Protein AF-A0A7W0Q0Y8-F1 (afdb_monomer_lite)

Sequence (60 aa):
MCLQGGALTSYVMPSDEGPHRRYYGITERGREQLRDARDTWADFNRAMTTLLETNLEVTA

Foldseek 3Di:
DCDPPVQWDWDFDDDPDDDTDTDIDGDPVNVVVVVVVVVVVVVVVVVVVVVVVVVVVVVD

Secondary structure (DSSP, 8-state):
--TTSSSEEEE----TTSSPPPEEEEPHHHHHHHHHHHHHHHHHHHHHHHHHHHHHHHH-

pLDDT: mean 71.08, std 18.33, range [43.19, 96.38]

Structure (mmCIF, N/CA/C/O backbone):
data_AF-A0A7W0Q0Y8-F1
#
_entry.id   AF-A0A7W0Q0Y8-F1
#
loop_
_atom_site.group_PDB
_atom_site.id
_atom_site.type_symbol
_atom_site.label_atom_id
_atom_site.label_alt_id
_atom_site.label_comp_id
_atom_site.label_asym_id
_atom_site.label_entity_id
_atom_site.label_seq_id
_atom_site.pdbx_PDB_ins_code
_atom_site.Cartn_x
_atom_site.Cartn_y
_atom_site.Cartn_z
_atom_site.occupancy
_atom_site.B_iso_or_equiv
_atom_site.auth_seq_id
_atom_site.auth_comp_id
_atom_site.auth_asym_id
_atom_site.auth_atom_id
_atom_site.pdbx_PDB_model_num
ATOM 1 N N . MET A 1 1 ? 16.710 -5.689 -18.447 1.00 43.59 1 MET A N 1
ATOM 2 C CA . MET A 1 1 ? 16.383 -6.617 -17.342 1.00 43.59 1 MET A CA 1
ATOM 3 C C . MET A 1 1 ? 15.550 -5.847 -16.31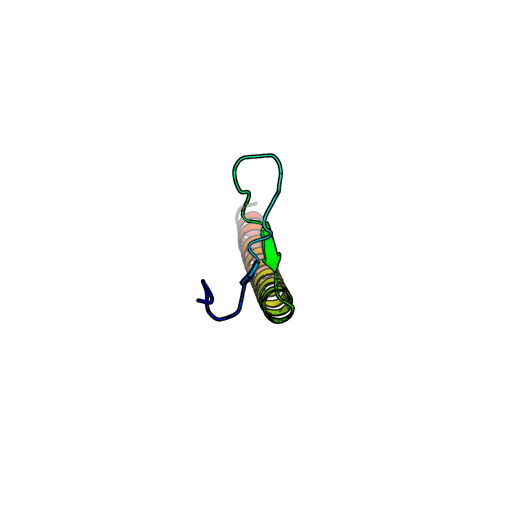8 1.00 43.59 1 MET A C 1
ATOM 5 O O . MET A 1 1 ? 16.074 -4.953 -15.670 1.00 43.59 1 MET A O 1
ATOM 9 N N . CYS A 1 2 ? 14.234 -6.082 -16.292 1.00 43.19 2 CYS A N 1
ATOM 10 C CA . CYS A 1 2 ? 13.237 -5.306 -15.541 1.00 43.19 2 CYS A CA 1
ATOM 11 C C . CYS A 1 2 ? 13.260 -5.671 -14.048 1.00 43.19 2 CYS A C 1
ATOM 13 O O . CYS A 1 2 ? 12.842 -6.764 -13.683 1.00 43.19 2 CYS A O 1
ATOM 15 N N . LEU A 1 3 ? 13.728 -4.764 -13.187 1.00 48.62 3 LEU A N 1
ATOM 16 C CA . LEU A 1 3 ? 14.175 -5.090 -11.824 1.00 48.62 3 LEU A CA 1
ATOM 17 C C . LEU A 1 3 ? 13.105 -5.531 -10.805 1.00 48.62 3 LEU A C 1
ATOM 19 O O . LEU A 1 3 ? 13.492 -6.031 -9.763 1.00 48.62 3 LEU A O 1
ATOM 23 N N . GLN A 1 4 ? 11.801 -5.405 -11.057 1.00 50.16 4 GLN A N 1
ATOM 24 C CA . GLN A 1 4 ? 10.761 -5.824 -10.089 1.00 50.16 4 GLN A CA 1
ATOM 25 C C . GLN A 1 4 ? 9.431 -6.212 -10.782 1.00 50.16 4 GLN A C 1
ATOM 27 O O . GLN A 1 4 ? 8.342 -5.957 -10.282 1.00 50.16 4 GLN A O 1
ATOM 32 N N . GLY A 1 5 ? 9.485 -6.756 -12.004 1.00 55.66 5 GLY A N 1
ATOM 33 C CA . GLY A 1 5 ? 8.280 -7.226 -12.715 1.00 55.66 5 GLY A CA 1
ATOM 34 C C . GLY A 1 5 ? 7.660 -6.250 -13.721 1.00 55.66 5 GLY A C 1
ATOM 35 O O . GLY A 1 5 ? 6.508 -6.424 -14.086 1.00 55.66 5 GLY A O 1
ATOM 36 N N . GLY A 1 6 ? 8.404 -5.234 -14.176 1.00 55.62 6 GLY A N 1
ATOM 37 C CA . GLY A 1 6 ? 7.910 -4.182 -15.088 1.00 55.62 6 GLY A CA 1
ATOM 38 C C . GLY A 1 6 ? 7.461 -2.900 -14.374 1.00 55.62 6 GLY A C 1
ATOM 39 O O . GLY A 1 6 ? 6.855 -2.037 -14.989 1.00 55.62 6 GLY A O 1
ATOM 40 N N . ALA A 1 7 ? 7.722 -2.814 -13.061 1.00 47.53 7 ALA A N 1
ATOM 41 C CA . ALA A 1 7 ? 7.554 -1.668 -12.156 1.00 47.53 7 ALA A CA 1
ATOM 42 C C . ALA A 1 7 ? 8.254 -0.379 -12.605 1.00 47.53 7 ALA A C 1
ATOM 44 O O . ALA A 1 7 ? 7.723 0.734 -12.614 1.00 47.53 7 ALA A O 1
ATOM 45 N N . LEU A 1 8 ? 9.514 -0.584 -12.958 1.00 50.31 8 LEU A N 1
ATOM 46 C CA . LEU A 1 8 ? 10.536 0.436 -13.070 1.00 50.31 8 LEU A CA 1
ATOM 47 C C . LEU A 1 8 ? 11.213 0.308 -14.427 1.00 50.31 8 LEU A C 1
ATOM 49 O O . LEU A 1 8 ? 11.653 -0.784 -14.803 1.00 50.31 8 LEU A O 1
ATOM 53 N N . THR A 1 9 ? 11.328 1.429 -15.131 1.00 49.00 9 THR A N 1
ATOM 54 C CA . THR A 1 9 ? 12.206 1.561 -16.290 1.00 49.00 9 THR A CA 1
ATOM 55 C C . THR A 1 9 ? 13.535 2.127 -15.813 1.00 49.00 9 THR A C 1
ATOM 57 O O . THR A 1 9 ? 13.624 3.232 -15.278 1.00 49.00 9 THR A O 1
ATOM 60 N N . SER A 1 10 ? 14.595 1.342 -15.983 1.00 46.50 10 SER A N 1
ATOM 61 C CA . SER A 1 10 ? 15.964 1.829 -15.851 1.00 46.50 10 SER A CA 1
ATOM 62 C C . SER A 1 10 ? 16.415 2.328 -17.221 1.00 46.50 10 SER A C 1
ATOM 64 O O . SER A 1 10 ? 16.629 1.508 -18.116 1.00 46.50 10 SER A O 1
ATOM 66 N N . TYR A 1 11 ? 16.547 3.641 -17.401 1.00 50.31 11 TYR A N 1
ATOM 67 C CA . TYR A 1 11 ? 17.175 4.204 -18.596 1.00 50.31 11 TYR A CA 1
ATOM 68 C C . TYR A 1 11 ? 18.576 4.692 -18.227 1.00 50.31 11 TYR A C 1
ATOM 70 O O . TYR A 1 11 ? 18.748 5.470 -17.287 1.00 50.31 11 TYR A O 1
ATOM 78 N N . VAL A 1 12 ? 19.589 4.194 -18.935 1.00 48.22 12 VAL A N 1
ATOM 79 C CA . VAL A 1 12 ? 20.967 4.672 -18.805 1.00 48.22 12 VAL A CA 1
ATOM 80 C C . VAL A 1 12 ? 21.157 5.746 -19.864 1.00 48.22 12 VAL A C 1
ATOM 82 O O . VAL A 1 12 ? 21.236 5.442 -21.049 1.00 48.22 12 VAL A O 1
ATOM 85 N N . MET A 1 13 ? 21.189 7.004 -19.432 1.00 49.69 13 MET A N 1
ATOM 86 C CA . MET A 1 13 ? 21.563 8.126 -20.286 1.00 49.69 13 MET A CA 1
ATOM 87 C C . MET A 1 13 ? 23.096 8.241 -20.274 1.00 49.69 13 MET A C 1
ATOM 89 O O . MET A 1 13 ? 23.673 8.332 -19.183 1.00 49.69 13 MET A O 1
ATOM 93 N N . PRO A 1 14 ? 23.779 8.200 -21.429 1.00 44.69 14 PRO A N 1
ATOM 94 C CA . PRO A 1 14 ? 25.188 8.560 -21.486 1.00 44.69 14 PRO A CA 1
ATOM 95 C C . PRO A 1 14 ? 25.294 10.057 -21.166 1.00 44.69 14 PRO A C 1
ATOM 97 O O . PRO A 1 14 ? 24.605 10.876 -21.763 1.00 44.69 14 PRO A O 1
ATOM 100 N N . SER A 1 15 ? 26.082 10.392 -20.150 1.00 45.47 15 SER A N 1
ATOM 101 C CA . SER A 1 15 ? 26.363 11.767 -19.740 1.00 45.47 15 SER A CA 1
ATOM 102 C C . SER A 1 15 ? 27.795 12.061 -20.158 1.00 45.47 15 SER A C 1
ATOM 104 O O . SER A 1 15 ? 28.687 11.327 -19.735 1.00 45.47 15 SER A O 1
ATOM 106 N N . ASP A 1 16 ? 28.006 13.101 -20.964 1.00 54.56 16 ASP A N 1
ATOM 107 C CA . ASP A 1 16 ? 29.320 13.427 -21.534 1.00 54.56 16 ASP A CA 1
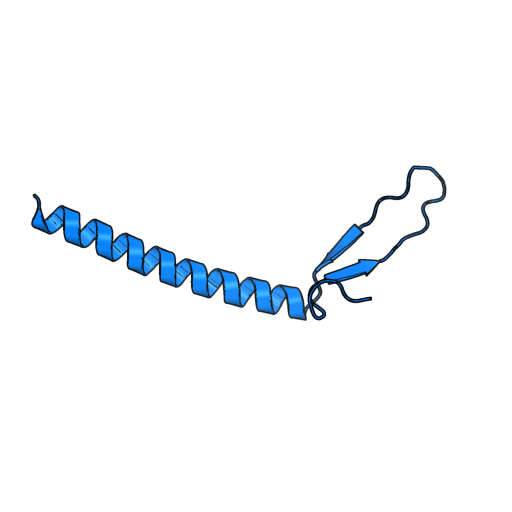ATOM 108 C C . ASP A 1 16 ? 30.302 14.086 -20.535 1.00 54.56 16 ASP A C 1
ATOM 110 O O . ASP A 1 16 ? 31.487 14.162 -20.833 1.00 54.56 16 ASP A O 1
ATOM 114 N N . GLU A 1 17 ? 29.886 14.495 -19.322 1.00 51.66 17 GLU A N 1
ATOM 115 C CA . GLU A 1 17 ? 30.785 15.170 -18.351 1.00 51.66 17 GLU A CA 1
ATOM 116 C C . GLU A 1 17 ? 30.508 14.858 -16.852 1.00 51.66 17 GLU A C 1
ATOM 118 O O . GLU A 1 17 ? 30.256 15.751 -16.043 1.00 51.66 17 GLU A O 1
ATOM 123 N N . GLY A 1 18 ? 30.554 13.589 -16.417 1.00 62.03 18 GLY A N 1
ATOM 124 C CA . GLY A 1 18 ? 30.560 13.257 -14.973 1.00 62.03 18 GLY A CA 1
ATOM 125 C C . GLY A 1 18 ? 30.220 11.798 -14.624 1.00 62.03 18 GLY A C 1
ATOM 126 O O . GLY A 1 18 ? 29.747 11.062 -15.490 1.00 62.03 18 GLY A O 1
ATOM 127 N N . PRO A 1 19 ? 30.438 11.339 -13.367 1.00 61.66 19 PRO A N 1
ATOM 128 C CA . PRO A 1 19 ? 30.203 9.945 -12.986 1.00 61.66 19 PRO A CA 1
ATOM 129 C C . PRO A 1 19 ? 28.736 9.555 -13.199 1.00 61.66 19 PRO A C 1
ATOM 131 O O . PRO A 1 19 ? 27.820 10.221 -12.712 1.00 61.66 19 PRO A O 1
ATOM 134 N N . HIS A 1 20 ? 28.530 8.465 -13.943 1.00 53.91 20 HIS A N 1
ATOM 135 C CA . HIS A 1 20 ? 27.227 8.031 -14.444 1.00 53.91 20 HIS A CA 1
ATOM 136 C C . HIS A 1 20 ? 26.163 7.929 -13.340 1.00 53.91 20 HIS A C 1
ATOM 138 O O . HIS A 1 20 ? 26.252 7.093 -12.437 1.00 53.91 20 HIS A O 1
ATOM 144 N N . ARG A 1 21 ? 25.105 8.743 -13.447 1.00 61.12 21 ARG A N 1
ATOM 145 C CA . ARG A 1 21 ? 23.927 8.681 -12.571 1.00 61.12 21 ARG A CA 1
ATOM 146 C C . ARG A 1 21 ? 22.847 7.826 -13.227 1.00 61.12 21 ARG A C 1
ATOM 148 O O . ARG A 1 21 ? 22.450 8.072 -14.362 1.00 61.12 21 ARG A O 1
ATOM 155 N N . ARG A 1 22 ? 22.360 6.810 -12.513 1.00 55.62 22 ARG A N 1
ATOM 156 C CA . ARG A 1 22 ? 21.211 6.004 -12.952 1.00 55.62 22 ARG A CA 1
ATOM 157 C C . ARG A 1 22 ? 19.930 6.731 -12.559 1.00 55.62 22 ARG A C 1
ATOM 159 O O . ARG A 1 22 ? 19.679 6.909 -11.370 1.00 55.62 22 ARG A O 1
ATOM 166 N N . TYR A 1 23 ? 19.132 7.129 -13.544 1.00 63.06 23 TYR A N 1
ATOM 167 C CA . TYR A 1 23 ? 17.809 7.700 -13.314 1.00 63.06 23 TYR A CA 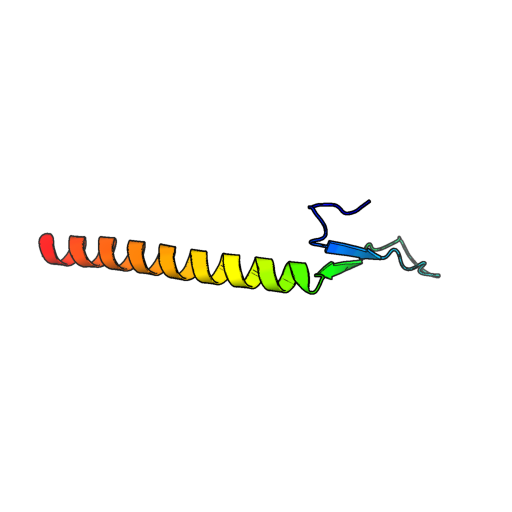1
ATOM 168 C C . TYR A 1 23 ? 16.762 6.592 -13.428 1.00 63.06 23 TYR A C 1
ATOM 170 O O . TYR A 1 23 ? 16.721 5.849 -14.411 1.00 63.06 23 TYR A O 1
ATOM 178 N N . TYR A 1 24 ? 15.934 6.462 -12.395 1.00 62.28 24 TYR A N 1
ATOM 179 C CA . TYR A 1 24 ? 14.858 5.480 -12.348 1.00 62.28 24 TYR A CA 1
ATOM 180 C C . TYR A 1 24 ? 13.537 6.187 -12.633 1.00 62.28 24 TYR A C 1
ATOM 182 O O . TYR A 1 24 ? 13.135 7.084 -11.893 1.00 62.28 24 TYR A O 1
ATOM 190 N N . GLY A 1 25 ? 12.878 5.789 -13.718 1.00 64.06 25 GLY A N 1
ATOM 191 C CA . GLY A 1 25 ? 11.523 6.219 -14.033 1.00 64.06 25 GLY A CA 1
ATOM 192 C C . GLY A 1 25 ? 10.519 5.206 -13.498 1.00 64.06 25 GLY A C 1
ATOM 193 O O . GLY A 1 25 ? 10.693 3.995 -13.664 1.00 64.06 25 GLY A O 1
ATOM 194 N N . ILE A 1 26 ? 9.451 5.687 -12.863 1.00 68.81 26 ILE A N 1
ATOM 195 C CA . ILE A 1 26 ? 8.293 4.839 -12.582 1.00 68.81 26 ILE A CA 1
ATOM 196 C C . ILE A 1 26 ? 7.481 4.673 -13.871 1.00 68.81 26 ILE A C 1
ATOM 198 O O . ILE A 1 26 ? 7.158 5.650 -14.553 1.00 68.81 26 ILE A O 1
ATOM 202 N N . THR A 1 27 ? 7.166 3.430 -14.221 1.00 75.94 27 THR A N 1
ATOM 203 C CA . THR A 1 27 ? 6.301 3.132 -15.373 1.00 75.94 27 THR A CA 1
ATOM 204 C C . THR A 1 27 ? 4.840 3.446 -15.050 1.00 75.94 27 THR A C 1
ATOM 206 O O . THR A 1 27 ? 4.486 3.622 -13.887 1.00 75.94 27 THR A O 1
ATOM 209 N N . GLU A 1 28 ? 3.970 3.496 -16.060 1.00 73.12 28 GLU A N 1
ATOM 210 C CA . GLU A 1 28 ? 2.521 3.644 -15.855 1.00 73.12 28 GLU A CA 1
ATOM 211 C C . GLU A 1 28 ? 1.947 2.532 -14.972 1.00 73.12 28 GLU A C 1
ATOM 213 O O . GLU A 1 28 ? 1.346 2.814 -13.939 1.00 73.12 28 GLU A O 1
ATOM 218 N N . ARG A 1 29 ? 2.304 1.283 -15.273 1.00 72.00 29 ARG A N 1
ATOM 219 C CA . ARG A 1 29 ? 1.986 0.118 -14.443 1.00 72.00 29 ARG A CA 1
ATOM 220 C C . ARG A 1 29 ? 2.513 0.246 -13.008 1.00 72.00 29 ARG A C 1
ATOM 222 O O . ARG A 1 29 ? 1.878 -0.196 -12.060 1.00 72.00 29 ARG A O 1
ATOM 229 N N . GLY A 1 30 ? 3.682 0.863 -12.823 1.00 73.19 30 GLY A N 1
ATOM 230 C CA . GLY A 1 30 ? 4.221 1.153 -11.493 1.00 73.19 30 GLY A CA 1
ATOM 231 C C . GLY A 1 30 ? 3.433 2.219 -10.741 1.00 73.19 30 GLY A C 1
ATOM 232 O O . GLY A 1 30 ? 3.307 2.130 -9.522 1.00 73.19 30 GLY A O 1
ATOM 233 N N . ARG A 1 31 ? 2.860 3.200 -11.446 1.00 80.31 31 ARG A N 1
ATOM 234 C CA . ARG A 1 31 ? 1.959 4.190 -10.841 1.00 80.31 31 ARG A CA 1
ATOM 235 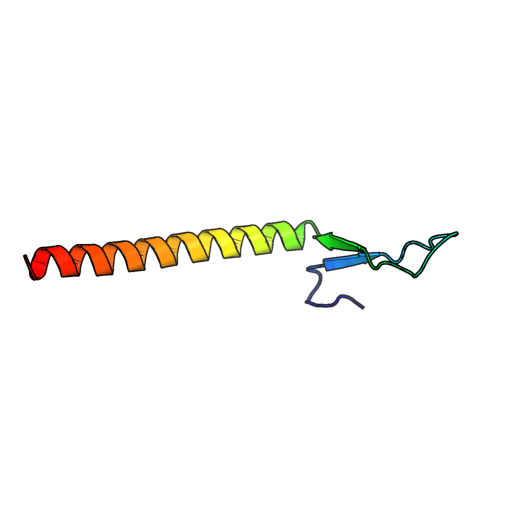C C . ARG A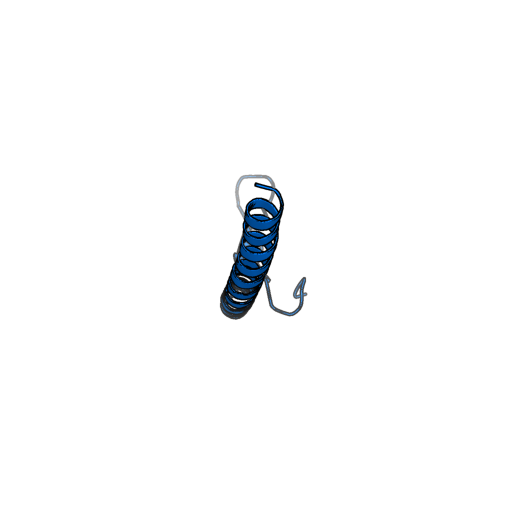 1 31 ? 0.637 3.564 -10.407 1.00 80.31 31 ARG A C 1
ATOM 237 O O . ARG A 1 31 ? 0.136 3.940 -9.353 1.00 80.31 31 ARG A O 1
ATOM 244 N N . GLU A 1 32 ? 0.106 2.618 -11.176 1.00 82.31 32 GLU A N 1
ATOM 245 C CA . GLU A 1 32 ? -1.089 1.848 -10.804 1.00 82.31 32 GLU A CA 1
ATOM 246 C C . GLU A 1 32 ? -0.839 1.017 -9.545 1.00 82.31 32 GLU A C 1
ATOM 248 O O . GLU A 1 32 ? -1.532 1.201 -8.552 1.00 82.31 32 GLU A O 1
ATOM 253 N N . GLN A 1 33 ? 0.238 0.229 -9.518 1.00 80.44 33 GLN A N 1
ATOM 254 C CA . GLN A 1 33 ? 0.611 -0.546 -8.328 1.00 80.44 33 GLN A CA 1
ATOM 255 C C . GLN A 1 33 ? 0.842 0.335 -7.095 1.00 80.44 33 GLN A C 1
ATOM 257 O O . GLN A 1 33 ? 0.485 -0.034 -5.979 1.00 80.44 33 GLN A O 1
ATOM 262 N N . LEU A 1 34 ? 1.429 1.520 -7.286 1.00 84.38 34 LEU A N 1
ATOM 263 C CA . LEU A 1 34 ? 1.633 2.476 -6.204 1.00 84.38 34 LEU A CA 1
ATOM 264 C C . LEU A 1 34 ? 0.314 3.082 -5.703 1.00 84.38 34 LEU A C 1
ATOM 266 O O . LEU A 1 34 ? 0.214 3.398 -4.520 1.00 84.38 34 LEU A O 1
ATOM 270 N N . ARG A 1 35 ? -0.682 3.273 -6.575 1.00 88.19 35 ARG A N 1
ATOM 271 C CA . ARG A 1 35 ? -2.029 3.687 -6.159 1.00 88.19 35 ARG A CA 1
ATOM 272 C C 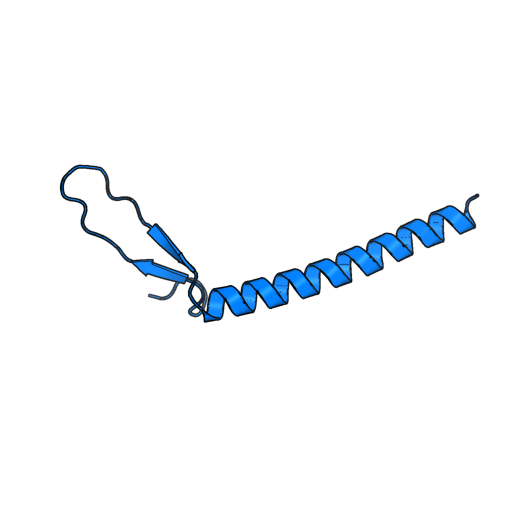. ARG A 1 35 ? -2.696 2.594 -5.330 1.00 88.19 35 ARG A C 1
ATOM 274 O O . ARG A 1 35 ? -3.080 2.875 -4.204 1.00 88.19 35 ARG A O 1
ATOM 281 N N . ASP A 1 36 ? -2.715 1.362 -5.824 1.00 87.81 36 ASP A N 1
ATOM 282 C CA . ASP A 1 36 ? -3.359 0.241 -5.127 1.00 87.81 36 ASP A CA 1
ATOM 283 C C . ASP A 1 36 ? -2.726 -0.004 -3.743 1.00 87.81 36 ASP A C 1
ATOM 285 O O . ASP A 1 36 ? -3.415 -0.237 -2.746 1.00 87.81 36 ASP A O 1
ATOM 289 N N . ALA A 1 37 ? -1.398 0.123 -3.652 1.00 86.62 37 ALA A N 1
ATOM 290 C CA . ALA A 1 37 ? -0.680 0.036 -2.384 1.00 86.62 37 ALA A CA 1
ATOM 291 C C . ALA A 1 37 ? -1.048 1.173 -1.411 1.00 86.62 37 ALA A C 1
ATOM 293 O O . ALA A 1 37 ? -1.138 0.941 -0.205 1.00 86.62 37 ALA A O 1
ATOM 294 N N . ARG A 1 38 ? -1.270 2.398 -1.910 1.00 93.25 38 ARG A N 1
ATOM 295 C CA . ARG A 1 38 ? -1.712 3.531 -1.077 1.00 93.25 38 ARG A CA 1
ATOM 296 C C . ARG A 1 38 ? -3.125 3.334 -0.557 1.00 93.25 38 ARG A C 1
ATOM 298 O O . ARG A 1 38 ? -3.355 3.614 0.616 1.00 93.25 38 ARG A O 1
ATOM 305 N N . ASP A 1 39 ? -4.026 2.843 -1.398 1.00 93.88 39 ASP A N 1
ATOM 306 C CA . ASP A 1 39 ? -5.415 2.592 -1.012 1.00 93.88 39 ASP A CA 1
ATOM 307 C C . ASP A 1 39 ? -5.468 1.505 0.074 1.00 93.88 39 ASP A C 1
ATOM 309 O O . ASP A 1 39 ? -6.041 1.712 1.142 1.00 93.88 39 ASP A O 1
ATOM 313 N N . THR A 1 40 ? -4.714 0.417 -0.117 1.00 94.00 40 THR A N 1
ATOM 314 C CA . THR A 1 40 ? -4.568 -0.654 0.886 1.00 94.00 40 THR A CA 1
ATOM 315 C C . THR A 1 40 ? -4.024 -0.128 2.218 1.00 94.00 40 THR A C 1
ATOM 317 O O . THR A 1 40 ? -4.501 -0.498 3.292 1.00 94.00 40 THR A O 1
ATOM 320 N N . TRP A 1 41 ? -3.017 0.750 2.171 1.00 94.31 41 TRP A N 1
ATOM 321 C CA . TRP A 1 41 ? -2.450 1.349 3.377 1.00 94.31 41 TRP A CA 1
ATOM 322 C C . TRP A 1 41 ? -3.438 2.277 4.090 1.00 94.31 41 TRP A C 1
ATOM 324 O O . TRP A 1 41 ? -3.507 2.273 5.320 1.00 94.31 41 TRP A O 1
ATOM 334 N N . ALA A 1 42 ? -4.212 3.061 3.337 1.00 95.06 42 ALA A N 1
ATOM 335 C CA . ALA A 1 42 ? -5.222 3.946 3.901 1.00 95.06 42 ALA A CA 1
ATOM 336 C C . ALA A 1 42 ? -6.308 3.156 4.646 1.00 95.06 42 ALA A C 1
ATOM 338 O O . ALA A 1 42 ? -6.689 3.544 5.753 1.00 95.06 42 ALA A O 1
ATOM 339 N N . ASP A 1 43 ? -6.752 2.033 4.084 1.00 95.56 43 ASP A N 1
ATOM 340 C CA . ASP A 1 43 ? -7.745 1.164 4.718 1.00 95.56 43 ASP A CA 1
ATOM 341 C C . ASP A 1 43 ? -7.202 0.486 5.977 1.00 95.56 43 ASP A C 1
ATOM 343 O O . ASP A 1 43 ? -7.874 0.476 7.012 1.00 95.56 43 ASP A O 1
ATOM 347 N N . PHE A 1 44 ? -5.960 -0.004 5.932 1.00 94.94 44 PHE A N 1
ATOM 348 C CA . PHE A 1 44 ? -5.291 -0.548 7.114 1.00 94.94 44 PHE A CA 1
ATOM 349 C C . PHE A 1 44 ? -5.181 0.493 8.234 1.00 94.94 44 PHE A C 1
ATOM 351 O O . PHE A 1 44 ? -5.525 0.211 9.384 1.00 94.94 44 PHE A O 1
ATOM 358 N N . ASN A 1 45 ? -4.731 1.704 7.898 1.00 96.38 45 ASN A N 1
ATOM 359 C CA . ASN A 1 45 ? -4.589 2.784 8.866 1.00 96.38 45 ASN A CA 1
ATOM 360 C C . ASN A 1 45 ? -5.943 3.132 9.497 1.00 96.38 45 ASN A C 1
ATOM 362 O O . ASN A 1 45 ? -6.050 3.187 10.717 1.00 96.38 45 ASN A O 1
ATOM 366 N N . ARG A 1 46 ? -6.998 3.264 8.682 1.00 95.88 46 ARG A N 1
ATOM 367 C CA . ARG A 1 46 ? -8.361 3.523 9.165 1.00 95.88 46 ARG A CA 1
ATOM 368 C C . ARG A 1 46 ? -8.824 2.454 10.154 1.00 95.88 46 ARG A C 1
ATOM 370 O O . ARG A 1 46 ? -9.306 2.798 11.228 1.00 95.88 46 ARG A O 1
ATOM 377 N N . ALA A 1 47 ? -8.647 1.176 9.817 1.00 94.75 47 ALA A N 1
ATOM 378 C CA . ALA A 1 47 ? -9.029 0.072 10.694 1.00 94.75 47 ALA A CA 1
ATOM 379 C C . ALA A 1 47 ? -8.270 0.107 12.033 1.00 94.75 47 ALA A C 1
ATOM 381 O O . ALA A 1 47 ? -8.873 -0.092 13.088 1.00 94.75 47 ALA A O 1
ATOM 382 N N . MET A 1 48 ? -6.967 0.404 12.001 1.00 94.62 48 MET A N 1
ATOM 383 C CA . MET A 1 48 ? -6.150 0.525 13.211 1.00 94.62 48 MET A CA 1
ATOM 384 C C . MET A 1 48 ? -6.574 1.723 14.067 1.00 94.62 48 MET A C 1
ATOM 386 O O . MET A 1 48 ? -6.711 1.583 15.280 1.00 94.62 48 MET A O 1
ATOM 390 N N . THR A 1 49 ? -6.818 2.882 13.451 1.00 94.50 49 THR A N 1
ATOM 391 C CA . THR A 1 49 ? -7.313 4.074 14.151 1.00 94.50 49 THR A CA 1
ATOM 392 C C . THR A 1 49 ? -8.629 3.779 14.861 1.00 94.50 49 THR A C 1
ATOM 394 O O . THR A 1 49 ? -8.716 4.003 16.063 1.00 94.50 49 THR A O 1
ATOM 397 N N . THR A 1 50 ? -9.604 3.177 14.174 1.00 94.25 50 THR A N 1
ATOM 398 C CA . THR A 1 50 ? -10.890 2.808 14.786 1.00 94.25 50 THR A CA 1
ATOM 399 C C . THR A 1 50 ? -10.720 1.826 15.946 1.00 94.25 50 THR A C 1
ATOM 401 O O . THR A 1 50 ? -11.380 1.971 16.973 1.00 94.25 50 THR A O 1
ATOM 404 N N . LEU A 1 51 ? -9.831 0.837 15.815 1.00 93.50 51 LEU A N 1
ATOM 405 C CA . LEU A 1 51 ? -9.564 -0.130 16.884 1.00 93.50 51 LEU A CA 1
ATOM 406 C C . LEU A 1 51 ? -8.974 0.548 18.126 1.00 93.50 51 LEU A C 1
ATOM 408 O O . LEU A 1 51 ? -9.381 0.238 19.247 1.00 93.50 51 LEU A O 1
ATOM 412 N N . LEU A 1 52 ? -8.035 1.475 17.931 1.00 94.00 52 LEU A N 1
ATOM 413 C CA . LEU A 1 52 ? -7.419 2.226 19.022 1.00 94.00 52 LEU A CA 1
ATOM 414 C C . LEU A 1 52 ? -8.414 3.193 19.678 1.00 94.00 52 LEU A C 1
ATOM 416 O O . LEU A 1 52 ? -8.488 3.228 20.902 1.00 94.00 52 LEU A O 1
ATOM 420 N N . GLU A 1 53 ? -9.213 3.921 18.896 1.00 90.25 53 GLU A N 1
ATOM 421 C CA . GLU A 1 53 ? -10.258 4.827 19.404 1.00 90.25 53 GLU A CA 1
ATOM 422 C C . GLU A 1 53 ? -11.318 4.074 20.214 1.00 90.25 53 GLU A C 1
ATOM 424 O O . GLU A 1 53 ? -11.638 4.467 21.333 1.00 90.25 53 GLU A O 1
ATOM 429 N N . THR A 1 54 ? -11.783 2.929 19.707 1.00 85.25 54 THR A N 1
ATOM 430 C CA . THR A 1 54 ? -12.752 2.079 20.417 1.00 85.25 54 THR A CA 1
ATOM 431 C C . THR A 1 54 ? -12.204 1.612 21.771 1.00 85.25 54 THR A C 1
ATOM 433 O O . THR A 1 54 ? -12.936 1.537 22.753 1.00 85.25 54 THR A O 1
ATOM 436 N N . ASN A 1 55 ? -10.907 1.295 21.859 1.00 77.94 55 ASN A N 1
ATOM 437 C CA . ASN A 1 55 ? -10.294 0.874 23.120 1.00 77.94 55 ASN A CA 1
ATOM 438 C C . ASN A 1 55 ? -10.231 2.015 24.155 1.00 77.94 55 ASN A C 1
ATOM 440 O O . ASN A 1 55 ? -10.417 1.771 25.350 1.00 77.94 55 ASN A O 1
ATOM 444 N N . LEU A 1 56 ? -10.014 3.251 23.695 1.00 74.38 56 LEU A N 1
ATOM 445 C CA . LEU A 1 56 ? -9.976 4.436 24.554 1.00 74.38 56 LEU A CA 1
ATOM 446 C C . LEU A 1 56 ? -11.350 4.757 25.159 1.00 74.38 56 LEU A C 1
ATOM 448 O O . LEU A 1 56 ? -11.412 5.142 26.320 1.00 74.38 56 LEU A O 1
ATOM 452 N N . GLU A 1 57 ? -12.446 4.544 24.424 1.00 64.19 57 GLU A N 1
ATOM 453 C CA . GLU A 1 57 ? -13.809 4.731 24.955 1.00 64.19 57 GLU A CA 1
ATOM 454 C C . GLU A 1 57 ? -14.192 3.677 26.004 1.00 64.19 57 GLU A C 1
ATOM 456 O O . GLU A 1 57 ? -14.942 3.968 26.927 1.00 64.19 57 GLU A O 1
ATOM 461 N N . VAL A 1 58 ? -13.673 2.450 25.890 1.00 65.88 58 VAL A N 1
ATOM 462 C CA . VAL A 1 58 ? -13.959 1.362 26.847 1.00 65.88 58 VAL A CA 1
ATOM 463 C C . VAL A 1 58 ? -13.204 1.537 28.170 1.00 65.88 58 VAL A C 1
ATOM 465 O O . VAL A 1 58 ? -13.605 0.977 29.190 1.00 65.88 58 VAL A O 1
ATOM 468 N N . THR A 1 59 ? -12.094 2.276 28.160 1.00 62.91 59 THR A N 1
ATOM 469 C CA . THR A 1 59 ? -11.233 2.472 29.337 1.00 62.91 59 THR A CA 1
ATOM 470 C C . THR A 1 59 ? -11.435 3.812 30.054 1.00 62.91 59 THR A C 1
ATOM 472 O O . THR A 1 59 ? -10.852 3.988 31.126 1.00 62.91 59 THR A O 1
ATOM 475 N N . ALA A 1 60 ? -12.254 4.719 29.507 1.00 53.38 60 ALA A N 1
ATOM 476 C CA . ALA A 1 60 ? -12.613 6.021 30.087 1.00 53.38 60 ALA A CA 1
ATOM 477 C C . ALA A 1 60 ? -13.939 5.972 30.865 1.00 53.38 60 ALA A C 1
ATOM 479 O O . ALA A 1 60 ? -14.018 6.662 31.908 1.00 53.38 60 ALA A O 1
#

Radius of gyration: 20.67 Å; chains: 1; bounding box: 45×22×52 Å